Protein AF-A0A0D1L2Y4-F1 (afdb_monomer_lite)

InterPro domains:
  IPR002514 Transposase IS3/IS911family [PF01527] (10-62)
  IPR010921 Trp repressor/replication initiator [SSF48295] (8-55)

Structure (mmCIF, N/CA/C/O backbone):
data_AF-A0A0D1L2Y4-F1
#
_entry.id   AF-A0A0D1L2Y4-F1
#
loop_
_atom_site.group_PDB
_atom_site.id
_atom_site.type_symbol
_atom_site.label_atom_id
_atom_site.label_alt_id
_atom_site.label_comp_id
_atom_site.label_asym_id
_atom_site.label_entity_id
_atom_site.label_seq_id
_atom_site.pdbx_PDB_ins_code
_atom_site.Cartn_x
_atom_site.Cartn_y
_atom_site.Cartn_z
_atom_site.occupancy
_atom_site.B_iso_or_equiv
_atom_site.auth_seq_id
_atom_site.auth_comp_id
_atom_site.auth_asym_id
_atom_site.auth_atom_id
_atom_site.pdbx_PDB_model_num
ATOM 1 N N . MET A 1 1 ? 25.959 5.332 -7.617 1.00 42.16 1 MET A N 1
ATOM 2 C CA . MET A 1 1 ? 25.790 4.042 -8.326 1.00 42.16 1 MET A CA 1
ATOM 3 C C . MET A 1 1 ? 24.305 3.695 -8.390 1.00 42.16 1 MET A C 1
ATOM 5 O O . MET A 1 1 ? 23.756 3.259 -7.388 1.00 42.16 1 MET A O 1
ATOM 9 N N . ALA A 1 2 ? 23.636 3.903 -9.526 1.00 47.09 2 ALA A N 1
ATOM 10 C CA . ALA A 1 2 ? 22.310 3.330 -9.761 1.00 47.09 2 ALA A CA 1
ATOM 11 C C . ALA A 1 2 ? 22.509 2.005 -10.505 1.00 47.09 2 ALA A C 1
ATOM 13 O O . ALA A 1 2 ? 23.041 1.992 -11.614 1.00 47.09 2 ALA A O 1
ATOM 14 N N . ARG A 1 3 ? 22.159 0.876 -9.878 1.00 52.12 3 ARG A N 1
ATOM 15 C CA . ARG A 1 3 ? 22.247 -0.433 -10.537 1.00 52.12 3 ARG A CA 1
ATOM 16 C C . ARG A 1 3 ? 21.235 -0.468 -11.689 1.00 52.12 3 ARG A C 1
ATOM 18 O O . ARG A 1 3 ? 20.027 -0.394 -11.464 1.00 52.12 3 ARG A O 1
ATOM 25 N N . LYS A 1 4 ? 21.758 -0.520 -12.916 1.00 37.53 4 LYS A N 1
ATOM 26 C CA . LYS A 1 4 ? 21.025 -0.646 -14.183 1.00 37.53 4 LYS A CA 1
ATOM 27 C C . LYS A 1 4 ? 20.109 -1.876 -14.096 1.00 37.53 4 LYS A C 1
ATOM 29 O O . LYS A 1 4 ? 20.611 -2.980 -13.926 1.00 37.53 4 LYS A O 1
ATOM 34 N N . GLY A 1 5 ? 18.786 -1.676 -14.135 1.00 55.53 5 GLY A N 1
ATOM 35 C CA . GLY A 1 5 ? 17.796 -2.769 -14.086 1.00 55.53 5 GLY A CA 1
ATOM 36 C C . GLY A 1 5 ? 16.607 -2.589 -13.131 1.00 55.53 5 GLY A C 1
ATOM 37 O O . GLY A 1 5 ? 15.754 -3.474 -13.061 1.00 55.53 5 GLY A O 1
ATOM 38 N N . GLN A 1 6 ? 16.496 -1.471 -12.401 1.00 56.53 6 GLN A N 1
ATOM 39 C CA . GLN A 1 6 ? 15.277 -1.182 -11.633 1.00 56.53 6 GLN A CA 1
ATOM 40 C C . GLN A 1 6 ? 14.123 -0.824 -12.575 1.00 56.53 6 GLN A C 1
ATOM 42 O O . GLN A 1 6 ? 13.932 0.329 -12.948 1.00 56.53 6 GLN A O 1
ATOM 47 N N . HIS A 1 7 ? 13.350 -1.838 -12.960 1.00 57.78 7 HIS A N 1
ATOM 48 C CA . HIS A 1 7 ? 12.061 -1.638 -13.604 1.00 57.78 7 HIS A CA 1
ATOM 49 C C . HIS A 1 7 ? 11.073 -1.157 -12.543 1.00 57.78 7 HIS A C 1
ATOM 51 O O . HIS A 1 7 ? 10.710 -1.905 -11.628 1.00 57.78 7 HIS A O 1
ATOM 57 N N . PHE A 1 8 ? 10.684 0.110 -12.631 1.00 62.97 8 PHE A N 1
ATOM 58 C CA . PHE A 1 8 ? 9.673 0.668 -11.752 1.00 62.97 8 PHE A CA 1
ATOM 59 C C . PHE A 1 8 ? 8.317 0.178 -12.234 1.00 62.97 8 PHE A C 1
ATOM 61 O O . PHE A 1 8 ? 7.831 0.595 -13.279 1.00 62.97 8 PHE A O 1
ATOM 68 N N . GLN A 1 9 ? 7.723 -0.755 -11.496 1.00 68.12 9 GLN A N 1
ATOM 69 C CA . GLN A 1 9 ? 6.342 -1.117 -11.763 1.00 68.12 9 GLN A CA 1
ATOM 70 C C . GLN A 1 9 ? 5.442 0.051 -11.371 1.00 68.12 9 GLN A C 1
ATOM 72 O O . GLN A 1 9 ? 5.485 0.539 -10.237 1.00 68.12 9 GLN A O 1
ATOM 77 N N . HIS A 1 10 ? 4.671 0.520 -12.346 1.00 70.75 10 HIS A N 1
ATOM 78 C CA . HIS A 1 10 ? 3.677 1.556 -12.148 1.00 70.75 10 HIS A CA 1
ATOM 79 C C . HIS A 1 10 ? 2.435 0.907 -11.548 1.00 70.75 10 HIS A C 1
ATOM 81 O O . HIS A 1 10 ? 1.712 0.177 -12.219 1.00 70.75 10 HIS A O 1
ATOM 87 N N . TYR A 1 11 ? 2.208 1.168 -10.266 1.00 80.56 11 TYR A N 1
ATOM 88 C CA . TYR A 1 11 ? 0.976 0.780 -9.593 1.00 80.56 11 TYR A CA 1
ATOM 89 C C . TYR A 1 11 ? 0.014 1.959 -9.622 1.00 80.56 11 TYR A C 1
ATOM 91 O O . TYR A 1 11 ? 0.382 3.074 -9.236 1.00 80.56 11 TYR A O 1
ATOM 99 N N . THR A 1 12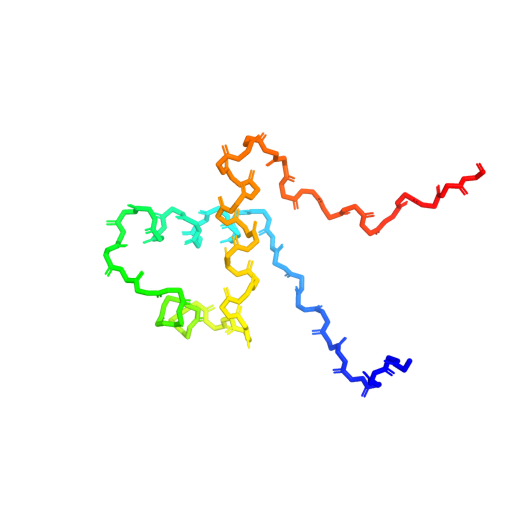 ? -1.218 1.717 -10.059 1.00 83.69 12 THR A N 1
ATOM 100 C CA . THR A 1 12 ? -2.277 2.727 -10.021 1.00 83.69 12 THR A CA 1
ATOM 101 C C . THR A 1 12 ? -2.619 3.088 -8.577 1.00 83.69 12 THR A C 1
ATOM 103 O O . THR A 1 12 ? -2.385 2.317 -7.641 1.00 83.69 12 THR A O 1
ATOM 106 N N . LYS A 1 13 ? -3.187 4.281 -8.374 1.00 83.69 13 LYS A N 1
ATOM 107 C CA . LYS A 1 13 ? -3.629 4.738 -7.048 1.00 83.69 13 LYS A CA 1
ATOM 108 C C . LYS A 1 13 ? -4.600 3.747 -6.401 1.00 83.69 13 LYS A C 1
ATOM 110 O O . LYS A 1 13 ? -4.466 3.458 -5.217 1.00 83.69 13 LYS A O 1
ATOM 115 N N . GLU A 1 14 ? -5.524 3.201 -7.187 1.00 85.94 14 GLU A N 1
ATOM 116 C CA . GLU A 1 14 ? -6.497 2.203 -6.735 1.00 85.94 14 GLU A CA 1
ATOM 117 C C . GLU A 1 14 ? -5.815 0.939 -6.212 1.00 85.94 14 GLU A C 1
ATOM 119 O O . GLU A 1 14 ? -6.161 0.451 -5.137 1.00 85.94 14 GLU A O 1
ATOM 124 N N . PHE A 1 15 ? -4.784 0.454 -6.910 1.00 87.88 15 PHE A N 1
ATOM 125 C CA . PHE A 1 15 ? -4.011 -0.699 -6.457 1.00 87.88 15 PHE A CA 1
ATOM 126 C C . PHE A 1 15 ? -3.288 -0.414 -5.134 1.00 87.88 15 PHE A C 1
ATOM 128 O O . PHE A 1 15 ? -3.373 -1.207 -4.196 1.00 87.88 15 PHE A O 1
ATOM 135 N N . LYS A 1 16 ? -2.621 0.745 -5.029 1.00 87.25 16 LYS A N 1
ATOM 136 C CA . LYS A 1 16 ? -1.933 1.177 -3.800 1.00 87.25 16 LYS A CA 1
ATOM 137 C C . LYS A 1 16 ? -2.911 1.283 -2.622 1.00 87.25 16 LYS A C 1
ATOM 139 O O . LYS A 1 16 ? -2.607 0.794 -1.538 1.00 87.25 16 LYS A O 1
ATOM 144 N N . MET A 1 17 ? -4.096 1.863 -2.836 1.00 87.88 17 MET A N 1
ATOM 145 C CA . MET A 1 17 ? -5.152 1.945 -1.819 1.00 87.88 17 MET A CA 1
ATOM 146 C C . MET A 1 17 ? -5.651 0.567 -1.402 1.00 87.88 17 MET A C 1
ATOM 148 O O . MET A 1 17 ? -5.736 0.298 -0.209 1.00 87.88 17 MET A O 1
ATOM 152 N N . LYS A 1 18 ? -5.936 -0.322 -2.360 1.00 89.75 18 LYS A N 1
ATOM 153 C CA . LYS A 1 18 ? -6.384 -1.688 -2.069 1.00 89.75 18 LYS A CA 1
ATOM 154 C C . LYS A 1 18 ? -5.350 -2.447 -1.232 1.00 89.75 18 LYS A C 1
ATOM 156 O O . LYS A 1 18 ? -5.718 -3.128 -0.279 1.00 89.75 18 LYS A O 1
ATOM 161 N N . ALA A 1 19 ? -4.067 -2.283 -1.551 1.00 89.00 19 ALA A N 1
ATOM 162 C CA . ALA A 1 19 ? -2.963 -2.870 -0.802 1.00 89.00 19 ALA A CA 1
ATOM 163 C C . ALA A 1 19 ? -2.893 -2.360 0.646 1.00 89.00 19 ALA A C 1
ATOM 165 O O . ALA A 1 19 ? -2.795 -3.156 1.576 1.00 89.00 19 ALA A O 1
ATOM 166 N N . VAL A 1 20 ? -2.980 -1.041 0.848 1.00 89.25 20 VAL A N 1
ATOM 167 C CA . VAL A 1 20 ? -2.974 -0.438 2.191 1.00 89.25 20 VAL A CA 1
ATOM 168 C C . VAL A 1 20 ? -4.213 -0.833 2.986 1.00 89.25 20 VAL A C 1
ATOM 170 O O . VAL A 1 20 ? -4.098 -1.158 4.161 1.00 89.25 20 VAL A O 1
ATOM 173 N N . LYS A 1 21 ? -5.383 -0.870 2.350 1.00 89.44 21 LYS A N 1
ATOM 174 C CA . LYS A 1 21 ? -6.628 -1.256 3.010 1.00 89.44 21 LYS A CA 1
ATOM 175 C C . LYS A 1 21 ? -6.592 -2.718 3.463 1.00 89.44 21 LYS A C 1
ATOM 177 O O . LYS A 1 21 ? -6.894 -2.999 4.612 1.00 89.44 21 LYS A O 1
ATOM 182 N N . MET A 1 22 ? -6.094 -3.630 2.622 1.00 89.69 22 MET A N 1
ATOM 183 C CA . MET A 1 22 ? -5.856 -5.022 3.029 1.00 89.69 22 MET A CA 1
ATOM 184 C C . MET A 1 22 ? -4.840 -5.155 4.168 1.00 89.69 22 MET A C 1
ATOM 186 O O . MET A 1 22 ? -4.942 -6.092 4.954 1.00 89.69 22 MET A O 1
ATOM 190 N N . TYR A 1 23 ? -3.864 -4.249 4.259 1.00 88.75 23 TYR A N 1
ATOM 191 C CA . TYR A 1 23 ? -2.938 -4.203 5.392 1.00 88.75 23 TYR A CA 1
ATOM 192 C C . TYR A 1 23 ? -3.611 -3.695 6.672 1.00 88.75 23 TYR A C 1
ATOM 194 O O . TYR A 1 23 ? -3.293 -4.159 7.757 1.00 88.75 23 TYR A O 1
ATOM 202 N N . GLU A 1 24 ? -4.509 -2.721 6.559 1.00 86.88 24 GLU A N 1
ATOM 203 C CA . GLU A 1 24 ? -5.203 -2.132 7.706 1.00 86.88 24 GLU A CA 1
ATOM 204 C C . GLU A 1 24 ? -6.301 -3.058 8.250 1.00 86.88 24 GLU A C 1
ATOM 206 O O . GLU A 1 24 ? -6.461 -3.179 9.461 1.00 86.88 24 GLU A O 1
ATOM 211 N N . GLU A 1 25 ? -7.008 -3.759 7.361 1.00 87.06 25 GLU A N 1
ATOM 2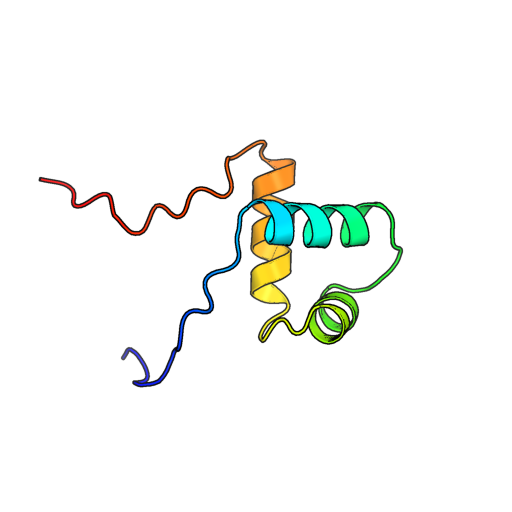12 C CA . GLU A 1 25 ? -8.038 -4.745 7.709 1.00 87.06 25 GLU A CA 1
ATOM 213 C C . GLU A 1 25 ? -7.440 -6.117 8.069 1.00 87.06 25 GLU A C 1
ATOM 215 O O . GLU A 1 25 ? -8.033 -6.889 8.823 1.00 87.06 25 GLU A O 1
ATOM 220 N N . GLY A 1 26 ? -6.265 -6.450 7.529 1.00 80.19 26 GLY A N 1
ATOM 221 C CA . GLY A 1 26 ? -5.618 -7.745 7.711 1.00 80.19 26 GLY A CA 1
ATOM 222 C C . GLY A 1 26 ? -4.481 -7.714 8.731 1.00 80.19 26 GLY A C 1
ATOM 223 O O . GLY A 1 26 ? -3.558 -6.920 8.626 1.00 80.19 26 GLY A O 1
ATOM 224 N N . 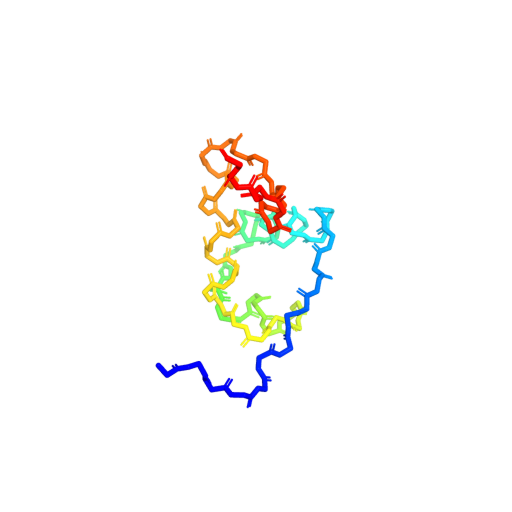ASN A 1 27 ? -4.437 -8.686 9.644 1.00 78.50 27 ASN A N 1
ATOM 225 C CA . ASN A 1 27 ? -3.294 -8.914 10.548 1.00 78.50 27 ASN A CA 1
ATOM 226 C C . ASN A 1 27 ? -2.061 -9.533 9.837 1.00 78.50 27 ASN A C 1
ATOM 228 O O . ASN A 1 27 ? -1.327 -10.335 10.414 1.00 78.50 27 ASN A O 1
ATOM 232 N N . LYS A 1 28 ? -1.835 -9.214 8.555 1.00 83.88 28 LYS A N 1
ATOM 233 C CA . LYS A 1 28 ? -0.718 -9.756 7.767 1.00 83.88 28 LYS A CA 1
ATOM 234 C C . LYS A 1 28 ? 0.513 -8.855 7.885 1.00 83.88 28 LYS A C 1
ATOM 236 O O . LYS A 1 28 ? 0.428 -7.630 7.865 1.00 83.88 28 LYS A O 1
ATOM 241 N N . SER A 1 29 ? 1.689 -9.472 7.925 1.00 87.06 29 SER A N 1
ATOM 242 C CA . SER A 1 29 ? 2.963 -8.756 7.837 1.00 87.06 29 SER A CA 1
ATOM 243 C C . SER A 1 29 ? 3.158 -8.131 6.452 1.00 87.06 29 SER A C 1
ATOM 245 O O . SER A 1 29 ? 2.705 -8.670 5.443 1.00 87.06 29 SER A O 1
ATOM 247 N N . TYR A 1 30 ? 3.918 -7.031 6.384 1.00 87.06 30 TYR A N 1
ATOM 248 C CA . TYR A 1 30 ? 4.228 -6.342 5.122 1.00 87.06 30 TYR A CA 1
ATOM 249 C C . TYR A 1 30 ? 4.839 -7.256 4.054 1.00 87.06 30 TYR A C 1
ATOM 251 O O . TYR A 1 30 ? 4.643 -7.014 2.870 1.00 87.06 30 TYR A O 1
ATOM 259 N N . ASN A 1 31 ? 5.623 -8.258 4.463 1.00 86.44 31 ASN A N 1
ATOM 260 C CA . ASN A 1 31 ? 6.268 -9.194 3.547 1.00 86.44 31 ASN A CA 1
ATOM 261 C C . ASN A 1 31 ? 5.235 -10.130 2.905 1.00 86.44 31 ASN A C 1
ATOM 263 O O . ASN A 1 31 ? 5.053 -10.081 1.698 1.00 86.44 31 ASN A O 1
ATOM 267 N N . THR A 1 32 ? 4.447 -10.824 3.725 1.00 88.94 32 THR A N 1
ATOM 268 C CA . THR A 1 32 ? 3.382 -11.722 3.266 1.00 88.94 32 THR A CA 1
ATOM 269 C C . THR A 1 32 ? 2.365 -11.006 2.383 1.00 88.94 32 THR A C 1
ATOM 271 O O . THR A 1 32 ? 1.999 -11.500 1.326 1.00 88.94 32 THR A O 1
ATOM 274 N N . LEU A 1 33 ? 1.922 -9.808 2.780 1.00 89.19 33 LEU A N 1
ATOM 275 C CA . LEU A 1 33 ? 0.977 -9.046 1.967 1.00 89.19 33 LEU A CA 1
ATOM 276 C C . LEU A 1 33 ? 1.612 -8.545 0.662 1.00 89.19 33 LEU A C 1
ATOM 278 O O . LEU A 1 33 ? 0.928 -8.458 -0.353 1.00 89.19 33 LEU A O 1
ATOM 282 N N . ALA A 1 34 ? 2.910 -8.232 0.670 1.00 87.31 34 ALA A N 1
ATOM 283 C CA . ALA A 1 34 ? 3.631 -7.893 -0.547 1.00 87.31 34 ALA A CA 1
ATOM 284 C C . ALA A 1 34 ? 3.697 -9.079 -1.513 1.00 87.31 34 ALA A C 1
ATOM 286 O O . ALA A 1 34 ? 3.387 -8.899 -2.685 1.00 87.31 34 ALA A O 1
ATOM 287 N N . GLU A 1 35 ? 4.017 -10.275 -1.030 1.00 88.00 35 GLU A N 1
ATOM 288 C CA . GLU A 1 35 ? 4.041 -11.491 -1.847 1.00 88.00 35 GLU A CA 1
ATOM 289 C C . GLU A 1 35 ? 2.664 -11.802 -2.450 1.00 88.00 35 GLU A C 1
ATOM 291 O O . GLU A 1 35 ? 2.555 -11.986 -3.660 1.00 88.00 35 GLU A O 1
ATOM 296 N N . GLU A 1 36 ? 1.603 -11.739 -1.641 1.00 87.94 36 GLU A N 1
ATOM 297 C CA . GLU A 1 36 ? 0.211 -11.961 -2.072 1.00 87.94 36 GLU A CA 1
ATOM 298 C C . GLU A 1 36 ? -0.244 -10.972 -3.156 1.00 87.94 36 GLU A C 1
ATOM 300 O O . GLU A 1 36 ? -1.012 -11.308 -4.054 1.00 87.94 36 GLU A O 1
ATOM 305 N N . LEU A 1 37 ? 0.233 -9.728 -3.077 1.00 84.94 37 LEU A N 1
ATOM 306 C CA . LEU A 1 37 ? -0.057 -8.673 -4.048 1.00 84.94 37 LEU A CA 1
ATOM 307 C C . LEU A 1 37 ? 0.879 -8.694 -5.266 1.00 84.94 37 LEU A C 1
ATOM 309 O O . LEU A 1 37 ? 0.703 -7.881 -6.173 1.00 84.94 37 LEU A O 1
ATOM 313 N N . GLY A 1 38 ? 1.896 -9.560 -5.286 1.00 84.06 38 GLY A N 1
ATOM 314 C CA . GLY A 1 38 ? 2.933 -9.569 -6.320 1.00 84.06 38 GLY A CA 1
ATOM 315 C C . GLY A 1 38 ? 3.899 -8.378 -6.245 1.00 84.06 38 GLY A C 1
ATOM 316 O O . GLY A 1 38 ? 4.560 -8.035 -7.227 1.00 84.06 38 GLY A O 1
ATOM 317 N N . LEU A 1 39 ? 3.996 -7.719 -5.089 1.00 83.94 39 LEU A N 1
ATOM 318 C CA . LEU A 1 39 ? 4.929 -6.627 -4.851 1.00 83.94 39 LEU A CA 1
ATOM 319 C C . LEU A 1 39 ? 6.355 -7.1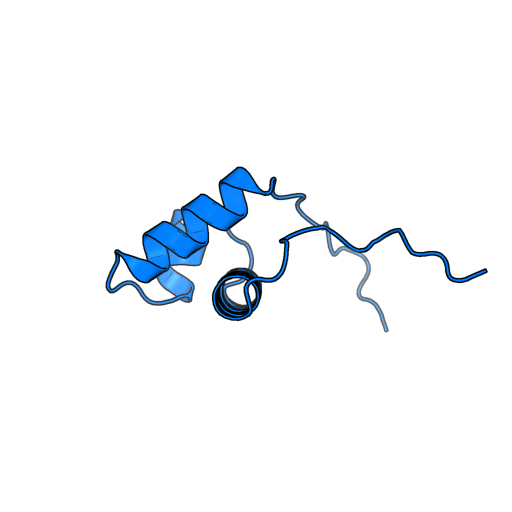56 -4.724 1.00 83.94 39 LEU A C 1
ATOM 321 O O . LEU A 1 39 ? 6.684 -7.952 -3.851 1.00 83.94 39 LEU A O 1
ATOM 325 N N . ARG A 1 40 ? 7.252 -6.585 -5.529 1.00 77.31 40 ARG A N 1
ATOM 326 C CA . ARG A 1 40 ? 8.695 -6.86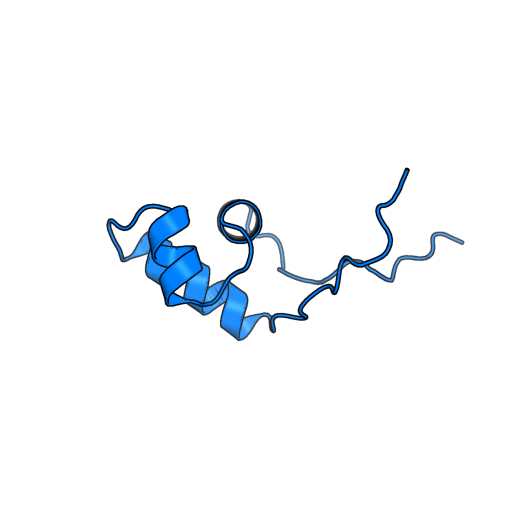8 -5.465 1.00 77.31 40 ARG A CA 1
ATOM 327 C C . ARG A 1 40 ? 9.352 -6.516 -4.130 1.00 77.31 40 ARG A C 1
ATOM 329 O O . ARG A 1 40 ? 10.454 -6.982 -3.863 1.00 77.31 40 ARG A O 1
ATOM 336 N N . SER A 1 41 ? 8.752 -5.627 -3.338 1.00 80.88 41 SER A N 1
ATOM 337 C CA . SER A 1 41 ? 9.336 -5.196 -2.071 1.00 80.88 41 SER A CA 1
ATOM 338 C C . SER A 1 41 ? 8.281 -4.744 -1.070 1.00 80.88 41 SER A C 1
ATOM 340 O O . SER A 1 41 ? 7.475 -3.852 -1.340 1.00 80.88 41 SER A O 1
ATOM 342 N N . SER A 1 42 ? 8.372 -5.285 0.140 1.00 84.94 42 SER A N 1
ATOM 343 C CA . SER A 1 42 ? 7.603 -4.863 1.313 1.00 84.94 42 SER A CA 1
ATOM 344 C C . SER A 1 42 ? 7.881 -3.414 1.730 1.00 84.94 42 SER A C 1
ATOM 346 O O . SER A 1 42 ? 7.012 -2.755 2.302 1.00 84.94 42 SER A O 1
ATOM 348 N N . THR A 1 43 ? 9.045 -2.860 1.376 1.00 84.81 43 THR A N 1
ATOM 349 C CA . THR A 1 43 ? 9.360 -1.434 1.569 1.00 84.81 43 THR A CA 1
ATOM 350 C C . THR A 1 43 ? 8.404 -0.532 0.787 1.00 84.81 43 THR A C 1
ATOM 352 O O . THR A 1 43 ? 8.053 0.555 1.244 1.00 84.81 43 THR A O 1
ATOM 355 N N . GLN A 1 44 ? 7.945 -0.985 -0.381 1.00 84.06 44 GLN A N 1
ATOM 356 C CA . GLN A 1 44 ? 7.029 -0.230 -1.232 1.00 84.06 44 GLN A CA 1
ATOM 357 C C . GLN A 1 44 ? 5.646 -0.126 -0.580 1.00 84.06 44 GLN A C 1
ATOM 359 O O . GLN A 1 44 ? 5.103 0.972 -0.465 1.00 84.06 44 GLN A O 1
ATOM 364 N N . LEU A 1 45 ? 5.158 -1.241 -0.031 1.00 87.44 45 LEU A N 1
ATOM 365 C CA . LEU A 1 45 ? 3.940 -1.284 0.775 1.00 87.44 45 LEU A CA 1
ATOM 366 C C . LEU A 1 45 ? 4.057 -0.407 2.030 1.00 87.44 45 LEU A C 1
ATOM 368 O O . LEU A 1 45 ? 3.153 0.370 2.323 1.00 87.44 45 LEU A O 1
ATOM 372 N N . LYS A 1 46 ? 5.190 -0.467 2.740 1.00 87.94 46 LYS A N 1
ATOM 373 C CA . LYS A 1 46 ? 5.438 0.368 3.927 1.00 87.94 46 LYS A CA 1
ATOM 374 C C . LYS A 1 46 ? 5.352 1.862 3.606 1.00 87.94 46 LYS A C 1
ATOM 376 O O . LYS A 1 46 ? 4.739 2.613 4.362 1.00 87.94 46 LYS A O 1
ATOM 381 N N . ASN A 1 47 ? 5.927 2.288 2.480 1.00 86.69 47 ASN A N 1
ATOM 382 C CA . ASN A 1 47 ? 5.811 3.671 2.020 1.00 86.69 47 ASN A CA 1
ATOM 383 C C . ASN A 1 47 ? 4.355 4.043 1.723 1.00 86.69 47 ASN A C 1
ATOM 385 O O . ASN A 1 47 ? 3.922 5.111 2.137 1.00 86.69 47 ASN A O 1
ATOM 389 N N . TRP A 1 48 ? 3.580 3.162 1.087 1.00 88.94 48 TRP A N 1
ATOM 390 C CA . TRP A 1 48 ? 2.164 3.423 0.817 1.00 88.94 48 TRP A CA 1
ATOM 391 C C . TRP A 1 48 ? 1.332 3.562 2.090 1.00 88.94 48 TRP A C 1
ATOM 393 O O . TRP A 1 48 ? 0.573 4.519 2.212 1.00 88.94 48 TRP A O 1
ATOM 403 N 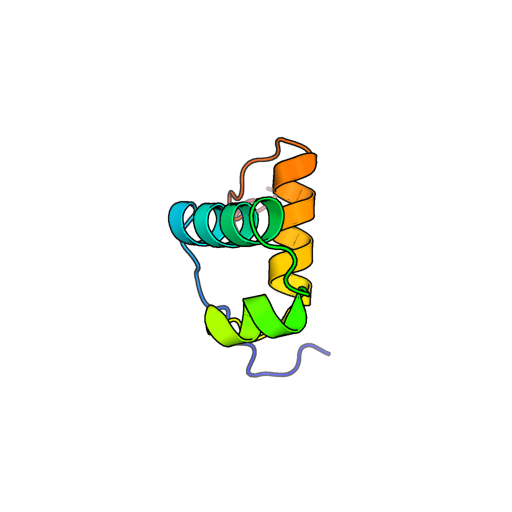N . VAL A 1 49 ? 1.513 2.663 3.061 1.00 87.31 49 VAL A N 1
ATOM 404 C CA . VAL A 1 49 ? 0.829 2.743 4.362 1.00 87.31 49 VAL A CA 1
ATOM 405 C C . VAL A 1 49 ? 1.190 4.046 5.073 1.00 87.31 49 VAL A C 1
ATOM 407 O O . VAL A 1 49 ? 0.318 4.711 5.626 1.00 87.31 49 VAL A O 1
ATOM 410 N N . LYS A 1 50 ? 2.463 4.457 5.018 1.00 88.25 50 LYS A N 1
ATOM 411 C CA . LYS A 1 50 ? 2.906 5.735 5.583 1.00 88.25 50 LYS A CA 1
ATOM 412 C C . LYS A 1 50 ? 2.227 6.926 4.894 1.00 88.25 50 LYS A C 1
ATOM 414 O O . LYS A 1 50 ? 1.647 7.759 5.578 1.00 88.25 50 LYS A O 1
ATOM 419 N N . THR A 1 51 ? 2.240 6.978 3.561 1.00 86.56 51 THR A N 1
ATOM 420 C CA . THR A 1 51 ? 1.581 8.031 2.769 1.00 86.56 51 THR A CA 1
ATOM 421 C C . THR A 1 51 ? 0.085 8.115 3.073 1.00 86.56 51 THR A C 1
ATOM 423 O O . THR A 1 51 ? -0.431 9.214 3.262 1.00 86.56 51 THR A O 1
ATOM 426 N N . TYR A 1 52 ? -0.588 6.967 3.185 1.00 87.56 52 TYR A N 1
ATOM 427 C CA . TYR A 1 52 ? -2.001 6.881 3.549 1.00 87.56 52 TYR A CA 1
ATOM 428 C C . TYR A 1 52 ? -2.274 7.443 4.948 1.00 87.56 52 TYR A C 1
ATOM 430 O O . TYR A 1 52 ? -3.155 8.282 5.103 1.00 87.56 52 TYR A O 1
ATOM 438 N N . ARG A 1 53 ? -1.471 7.056 5.950 1.00 85.06 53 ARG A N 1
ATOM 439 C CA . ARG A 1 53 ? -1.575 7.580 7.325 1.00 85.06 53 ARG A CA 1
ATOM 440 C C . ARG A 1 53 ? -1.289 9.075 7.419 1.00 85.06 53 ARG A C 1
ATOM 442 O O . ARG A 1 53 ? -1.877 9.756 8.247 1.00 85.06 53 ARG A O 1
ATOM 449 N N . GLU A 1 54 ? -0.397 9.588 6.577 1.00 86.06 54 GLU A N 1
ATOM 450 C CA . GLU A 1 54 ? -0.127 11.024 6.468 1.00 86.06 54 GLU A CA 1
ATOM 451 C C . GLU A 1 54 ? -1.228 11.782 5.697 1.00 86.06 54 GLU A C 1
ATOM 453 O O . GLU A 1 54 ? -1.133 12.999 5.559 1.00 86.06 54 GLU A O 1
ATOM 458 N N . GLY A 1 55 ? -2.247 11.097 5.158 1.00 79.38 55 GLY A N 1
ATOM 459 C CA . GLY A 1 55 ? -3.297 11.709 4.334 1.00 79.38 55 GLY A CA 1
ATOM 460 C C . GLY A 1 55 ? -2.781 12.260 3.000 1.00 79.38 55 GLY A C 1
ATOM 461 O O . GLY A 1 55 ? -3.440 13.072 2.351 1.00 79.38 55 GLY A O 1
ATOM 462 N N . LYS A 1 56 ? -1.580 11.848 2.585 1.00 77.50 56 LYS A N 1
ATOM 463 C CA . LYS A 1 56 ? -0.932 12.315 1.360 1.00 77.50 56 LYS A CA 1
ATOM 464 C C . LYS A 1 56 ? -1.490 11.559 0.156 1.00 77.50 56 LYS A C 1
ATOM 466 O O . LYS A 1 56 ? -1.835 10.381 0.229 1.00 77.50 56 LYS A O 1
ATOM 471 N N . SER A 1 57 ? -1.545 12.228 -0.992 1.00 72.56 57 SER A N 1
ATOM 472 C CA . SER A 1 57 ? -1.896 11.554 -2.243 1.00 72.56 57 SER A CA 1
ATOM 473 C C . SER A 1 57 ? -0.764 10.621 -2.675 1.00 72.56 57 SER A C 1
ATOM 475 O O . SER A 1 57 ? 0.403 10.995 -2.619 1.00 72.56 57 SER A O 1
ATOM 477 N N . PHE A 1 58 ? -1.104 9.429 -3.180 1.00 69.94 58 PHE A N 1
ATOM 478 C CA . PHE A 1 58 ? -0.163 8.490 -3.821 1.00 69.94 58 PHE A CA 1
ATOM 479 C C . PHE A 1 58 ? 0.390 8.984 -5.170 1.00 69.94 58 PHE A C 1
ATOM 481 O O . PHE A 1 58 ? 0.864 8.171 -5.975 1.00 69.94 58 PHE A O 1
ATOM 488 N N . ASP A 1 59 ? 0.249 10.285 -5.419 1.00 60.84 59 ASP A N 1
ATOM 489 C CA . ASP A 1 59 ? 0.600 10.941 -6.660 1.00 60.84 59 ASP A CA 1
ATOM 490 C C . ASP A 1 59 ? 2.103 10.805 -6.873 1.00 60.84 59 ASP A C 1
ATOM 492 O O . ASP A 1 59 ? 2.923 11.088 -5.993 1.00 60.84 59 ASP A O 1
ATOM 496 N N . ASP A 1 60 ? 2.446 10.244 -8.022 1.00 58.25 60 ASP A N 1
ATOM 497 C CA . ASP A 1 60 ? 3.812 9.939 -8.382 1.00 58.25 60 ASP A CA 1
ATOM 498 C C . ASP A 1 60 ? 4.482 11.267 -8.752 1.00 58.25 60 ASP A C 1
ATOM 500 O O . ASP A 1 60 ? 4.396 11.728 -9.883 1.00 58.25 60 ASP A O 1
ATOM 504 N N . GLN A 1 61 ? 5.149 11.918 -7.792 1.00 54.69 61 GLN A N 1
ATOM 505 C CA . GLN A 1 61 ? 5.885 13.172 -8.028 1.00 54.69 61 GLN A CA 1
ATOM 506 C C . GLN A 1 61 ? 7.096 13.012 -8.978 1.00 54.69 61 GLN A C 1
ATOM 508 O O . GLN A 1 61 ? 7.963 13.889 -9.023 1.00 54.69 61 GLN A O 1
ATOM 513 N N . ARG A 1 62 ? 7.190 11.922 -9.754 1.00 50.19 62 ARG A N 1
ATOM 514 C CA . ARG A 1 62 ? 8.187 11.741 -10.816 1.00 50.19 62 ARG A CA 1
ATOM 515 C C . ARG A 1 62 ? 7.801 12.583 -12.028 1.00 50.19 62 ARG A C 1
ATOM 517 O O . ARG A 1 62 ? 7.367 12.081 -13.054 1.00 50.19 62 ARG A O 1
ATOM 524 N N . GLY A 1 63 ? 7.933 13.890 -11.872 1.00 45.94 63 GLY A N 1
ATOM 525 C CA . GLY A 1 63 ? 7.608 14.849 -12.922 1.00 45.94 63 GLY A CA 1
ATOM 526 C C . GLY A 1 63 ? 7.689 16.312 -12.508 1.00 45.94 63 GLY A C 1
ATOM 527 O O . GLY A 1 63 ? 7.508 17.170 -13.361 1.00 45.94 63 GLY A O 1
ATOM 528 N N . LYS A 1 64 ? 7.988 16.641 -11.242 1.00 46.25 64 LYS A N 1
ATOM 529 C CA . LYS A 1 64 ? 8.307 18.030 -10.881 1.00 46.25 64 LYS A CA 1
ATOM 530 C C . LYS A 1 64 ? 9.774 18.319 -11.199 1.00 46.25 64 LYS A C 1
ATOM 532 O O . LYS A 1 64 ? 10.610 18.404 -10.304 1.00 46.25 64 LYS A O 1
ATOM 537 N N . ASP A 1 65 ? 10.062 18.410 -12.495 1.00 43.34 65 ASP A N 1
ATOM 538 C CA . ASP A 1 65 ? 11.166 19.221 -13.005 1.00 43.34 65 ASP A CA 1
ATOM 539 C C . ASP A 1 65 ? 11.041 20.606 -12.360 1.00 43.34 65 ASP A C 1
ATOM 541 O O . ASP A 1 65 ? 10.019 21.285 -12.481 1.00 43.34 65 ASP A O 1
ATOM 545 N N . THR A 1 66 ? 12.015 20.938 -11.521 1.00 48.59 66 THR A N 1
ATOM 546 C CA . THR A 1 66 ? 12.083 22.240 -10.864 1.00 48.59 66 THR A CA 1
ATOM 547 C C . THR A 1 66 ? 12.832 23.129 -11.844 1.00 48.59 66 THR A C 1
ATOM 549 O O . THR A 1 66 ? 14.028 22.924 -12.034 1.00 48.59 66 THR A O 1
ATOM 552 N N . LYS A 1 67 ? 12.107 24.021 -12.523 1.00 48.41 67 LYS A N 1
ATOM 553 C CA . LYS A 1 67 ? 12.687 25.016 -13.429 1.00 48.41 67 LYS A CA 1
ATOM 554 C C . LYS A 1 67 ? 13.427 26.104 -12.658 1.00 48.41 67 LYS A C 1
ATOM 556 O O . LYS A 1 67 ? 12.920 26.490 -11.580 1.00 48.41 67 LYS A O 1
#

Organism: Bacillus subtilis (NCBI:txid1423)

Sequence (67 aa):
MARKGQHFQHYTKEFKMKAVKMYEEGNKSYNTLAEELGLRSSTQLKNWVKTYREGKSFDDQRGKDTK

Radius of gyration: 13.26 Å; chains: 1; bounding box: 34×37×25 Å

Foldseek 3Di:
DPPPDPDDDDDDQVLLVVLLVCVVVDPDDLVVSCVVSVHPDSVVNVVSNVCVVVVHRPDDPPPPPPD

pLDDT: mean 76.04, std 15.64, range [37.53, 89.75]

Secondary structure (DSSP, 8-state):
---TT-------HHHHHHHHHHHHHS---HHHHHHHTT-S-HHHHHHHHHHHHTT------TT----